Protein AF-A0A851Y3G6-F1 (afdb_monomer_lite)

Secondary structure (DSSP, 8-state):
--SHHHHHHHHHHHTTTPBPPP----HHHHHHHTTT-HHHHHHHHHHHTT---------BGGGEEEEEEEEEEEEP-SSS--EEEEEEEEEES--

Organism: Eolophus roseicapilla (NCBI:txid176039)

Radius of gyration: 16.96 Å; chains: 1; bounding box: 43×29×41 Å

pLDDT: mean 84.09, std 13.36, range [37.94, 96.25]

InterPro domains:
  IPR018163 Threonyl/alanyl tRNA synthetase, class II-like, putative editing domain superfamily [SSF55186] (3-92)

Foldseek 3Di:
DPFVVVQVVLVVQLVVFAKDDDDDDDLVVQCVVCVPPPVSNVVSVVVNVPDDDDDDDMDISPQWDHKGFDDKDFDDDPDPDTDIDIDMDTDGPPD

Structure (mmCIF, N/CA/C/O backbone):
data_AF-A0A851Y3G6-F1
#
_entry.id   AF-A0A851Y3G6-F1
#
loop_
_atom_site.group_PDB
_atom_site.id
_atom_site.type_symbol
_atom_site.label_atom_id
_atom_site.label_alt_id
_atom_site.label_comp_id
_atom_site.label_asym_id
_atom_site.label_entity_id
_atom_site.label_seq_id
_atom_site.pdbx_PDB_ins_code
_atom_site.Cartn_x
_atom_site.Cartn_y
_atom_site.Cartn_z
_atom_site.occupancy
_atom_site.B_iso_or_equiv
_atom_site.auth_seq_id
_atom_site.auth_comp_id
_atom_site.auth_asym_id
_atom_site.auth_atom_id
_atom_site.pdbx_PDB_model_num
ATOM 1 N N . ASP A 1 1 ? 16.027 5.510 5.984 1.00 54.25 1 ASP A N 1
ATOM 2 C CA . ASP A 1 1 ? 15.903 4.506 4.902 1.00 54.25 1 ASP A CA 1
ATOM 3 C C . ASP A 1 1 ? 14.668 3.603 5.004 1.00 54.25 1 ASP A C 1
ATOM 5 O O . ASP A 1 1 ? 14.827 2.426 5.290 1.00 54.25 1 ASP A O 1
ATOM 9 N N . ASN A 1 2 ? 13.433 4.083 4.767 1.00 74.12 2 ASN A N 1
ATOM 10 C CA . ASN A 1 2 ? 12.253 3.206 4.967 1.00 74.12 2 ASN A CA 1
ATOM 11 C C . ASN A 1 2 ? 11.153 3.223 3.884 1.00 74.12 2 ASN A C 1
ATOM 13 O O . ASN A 1 2 ? 10.174 2.499 4.013 1.00 74.12 2 ASN A O 1
ATOM 17 N N . PHE A 1 3 ? 11.306 3.992 2.796 1.00 89.94 3 PHE A N 1
ATOM 18 C CA . PHE A 1 3 ? 10.411 3.891 1.623 1.00 89.94 3 PHE A CA 1
ATOM 19 C C . PHE A 1 3 ? 11.055 3.148 0.453 1.00 89.94 3 PHE A C 1
ATOM 21 O O . PHE A 1 3 ? 10.362 2.467 -0.292 1.00 89.94 3 PHE A O 1
ATOM 28 N N . ARG A 1 4 ? 12.392 3.172 0.343 1.00 91.75 4 ARG A N 1
ATOM 29 C CA . ARG A 1 4 ? 13.137 2.429 -0.689 1.00 91.75 4 ARG A CA 1
ATOM 30 C C . ARG A 1 4 ? 12.879 0.922 -0.640 1.00 91.75 4 ARG A C 1
ATOM 32 O O . ARG A 1 4 ? 12.808 0.289 -1.685 1.00 91.75 4 ARG A O 1
ATOM 39 N N . SER A 1 5 ? 12.738 0.351 0.557 1.00 94.00 5 SER A N 1
ATOM 40 C CA . SER A 1 5 ? 12.376 -1.059 0.747 1.00 94.00 5 SER A CA 1
ATOM 41 C C . SER A 1 5 ? 10.997 -1.361 0.163 1.00 94.00 5 SER A C 1
ATOM 43 O O . SER A 1 5 ? 10.875 -2.285 -0.633 1.00 94.00 5 SER A O 1
ATOM 45 N N . LEU A 1 6 ? 9.999 -0.532 0.481 1.00 93.94 6 LEU A N 1
ATOM 46 C CA . LEU A 1 6 ? 8.638 -0.658 -0.038 1.00 93.94 6 LEU A CA 1
ATOM 47 C C . LEU A 1 6 ? 8.585 -0.464 -1.561 1.00 93.94 6 LEU A C 1
ATOM 49 O O . LEU A 1 6 ? 7.975 -1.271 -2.254 1.00 93.94 6 LEU A O 1
ATOM 53 N N . THR A 1 7 ? 9.279 0.547 -2.093 1.00 94.75 7 THR A N 1
ATOM 54 C CA . THR A 1 7 ? 9.420 0.768 -3.540 1.00 94.75 7 THR A CA 1
ATOM 55 C C . THR A 1 7 ? 10.060 -0.441 -4.228 1.00 94.75 7 THR A C 1
ATOM 57 O O . THR A 1 7 ? 9.565 -0.915 -5.247 1.00 94.75 7 THR A O 1
ATOM 60 N N . ARG A 1 8 ? 11.127 -1.006 -3.648 1.00 94.88 8 ARG A N 1
ATOM 61 C CA . ARG A 1 8 ? 11.789 -2.206 -4.179 1.00 94.88 8 ARG A CA 1
ATOM 62 C C . ARG A 1 8 ? 10.864 -3.419 -4.169 1.00 94.88 8 ARG A C 1
ATOM 64 O O . ARG A 1 8 ? 10.852 -4.181 -5.131 1.00 94.88 8 ARG A O 1
ATOM 71 N N . ASP A 1 9 ? 10.120 -3.627 -3.090 1.00 94.62 9 ASP A N 1
ATOM 72 C CA . ASP A 1 9 ? 9.213 -4.768 -2.986 1.00 94.62 9 ASP A CA 1
ATOM 73 C C . ASP A 1 9 ? 8.007 -4.620 -3.928 1.00 94.62 9 ASP A C 1
ATOM 75 O O . ASP A 1 9 ? 7.589 -5.610 -4.530 1.00 94.62 9 ASP A O 1
ATOM 79 N N . ALA A 1 10 ? 7.534 -3.393 -4.171 1.00 93.38 10 ALA A N 1
ATOM 80 C CA . ALA A 1 10 ? 6.577 -3.104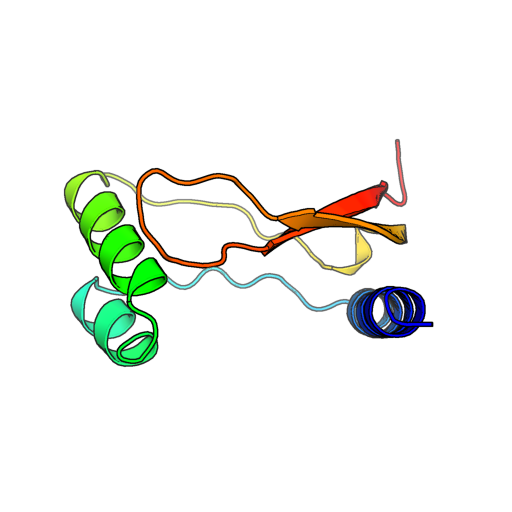 -5.238 1.00 93.38 10 ALA A CA 1
ATOM 81 C C . ALA A 1 10 ? 7.157 -3.430 -6.626 1.00 93.38 10 ALA A C 1
ATOM 83 O O . ALA A 1 10 ? 6.500 -4.107 -7.413 1.00 93.38 10 ALA A O 1
ATOM 84 N N . GLY A 1 11 ? 8.413 -3.057 -6.901 1.00 93.19 11 GLY A N 1
ATOM 85 C CA . GLY A 1 11 ? 9.109 -3.430 -8.140 1.00 93.19 11 GLY A CA 1
ATOM 86 C C . GLY A 1 11 ? 9.184 -4.947 -8.350 1.00 93.19 11 GLY A C 1
ATOM 87 O O . GLY A 1 11 ? 8.885 -5.445 -9.434 1.00 93.19 11 GLY A O 1
ATOM 88 N N . LYS A 1 12 ? 9.474 -5.715 -7.289 1.00 94.25 12 LYS A N 1
ATOM 89 C CA . LYS A 1 12 ? 9.425 -7.188 -7.343 1.00 94.25 12 LYS A CA 1
ATOM 90 C C . LYS A 1 12 ? 8.028 -7.710 -7.681 1.00 94.25 12 LYS A C 1
ATOM 92 O O . LYS A 1 12 ? 7.925 -8.717 -8.371 1.00 94.25 12 LYS A O 1
ATOM 97 N N . LEU A 1 13 ? 6.968 -7.079 -7.172 1.00 93.12 13 LEU A N 1
ATOM 98 C CA . LEU A 1 13 ? 5.589 -7.477 -7.464 1.00 93.12 13 LEU A CA 1
ATOM 99 C C . LEU A 1 13 ? 5.211 -7.171 -8.918 1.00 93.12 13 LEU A C 1
ATOM 101 O O . LEU A 1 13 ? 4.614 -8.014 -9.579 1.00 93.12 13 LEU A O 1
ATOM 105 N N . ILE A 1 14 ? 5.616 -6.008 -9.432 1.00 91.31 14 ILE A N 1
ATOM 106 C CA . ILE A 1 14 ? 5.413 -5.607 -10.829 1.00 91.31 14 ILE A CA 1
ATOM 107 C C . ILE A 1 14 ? 6.059 -6.620 -11.780 1.00 91.31 14 ILE A C 1
ATOM 109 O O . ILE A 1 14 ? 5.399 -7.104 -12.698 1.00 91.31 14 ILE A O 1
ATOM 113 N N . HIS A 1 15 ? 7.309 -7.012 -11.515 1.00 91.44 15 HIS A N 1
ATOM 114 C CA . HIS A 1 15 ? 8.041 -7.980 -12.340 1.00 91.44 15 HIS A CA 1
ATOM 115 C C . HIS A 1 15 ? 7.462 -9.400 -12.325 1.00 91.44 15 HIS A C 1
ATOM 117 O O . HIS A 1 15 ? 7.811 -10.195 -13.192 1.00 91.44 15 HIS A O 1
ATOM 123 N N . LYS A 1 16 ? 6.580 -9.735 -11.374 1.00 92.12 16 LYS A N 1
ATOM 124 C CA . LYS A 1 16 ? 5.888 -11.034 -11.354 1.00 92.12 16 LYS A CA 1
ATOM 125 C C . LYS A 1 16 ? 4.726 -11.130 -12.348 1.00 92.12 16 LYS A C 1
ATOM 127 O O . LYS A 1 16 ? 4.210 -12.227 -12.507 1.00 92.12 16 LYS A O 1
ATOM 132 N N . ASP A 1 17 ? 4.313 -10.021 -12.971 1.00 89.00 17 ASP A N 1
ATOM 133 C CA . ASP A 1 17 ? 3.185 -9.954 -13.918 1.00 89.00 17 ASP A CA 1
ATOM 134 C C . ASP A 1 17 ? 1.926 -10.700 -13.432 1.00 89.00 17 ASP A C 1
ATOM 136 O O . ASP A 1 17 ? 1.371 -11.567 -14.108 1.00 89.00 17 ASP A O 1
ATOM 140 N N . LEU A 1 18 ? 1.486 -10.390 -12.213 1.00 89.00 18 LEU A N 1
ATOM 141 C CA . LEU A 1 18 ? 0.316 -11.042 -11.641 1.00 89.00 18 LEU A CA 1
ATOM 142 C C . LEU A 1 18 ? -0.969 -10.464 -12.262 1.00 89.00 18 LEU A C 1
ATOM 144 O O . LEU A 1 18 ? -1.097 -9.237 -12.388 1.00 89.00 18 LEU A O 1
ATOM 148 N N . PRO A 1 19 ? -1.943 -11.313 -12.633 1.00 87.06 19 PRO A N 1
ATOM 149 C CA . PRO A 1 19 ? -3.261 -10.844 -13.030 1.00 87.06 19 PRO A CA 1
ATOM 150 C C . PRO A 1 19 ? -4.024 -10.311 -11.811 1.00 87.06 19 PRO A C 1
ATOM 152 O O . PRO A 1 19 ? -3.911 -10.843 -10.707 1.00 87.06 19 PRO A O 1
ATOM 155 N N . PHE A 1 20 ? -4.822 -9.263 -12.005 1.00 84.75 20 PHE A N 1
ATOM 156 C CA . PHE A 1 20 ? -5.827 -8.868 -11.022 1.00 84.75 20 PHE A CA 1
ATOM 157 C C . PHE A 1 20 ? -7.075 -9.717 -11.234 1.00 84.75 20 PHE A C 1
ATOM 159 O O . PHE A 1 20 ? -7.677 -9.644 -12.299 1.00 84.75 20 PHE A O 1
ATOM 166 N N . GLU A 1 21 ? -7.474 -10.495 -10.231 1.00 82.12 21 GLU A N 1
ATOM 167 C CA . GLU A 1 21 ? -8.679 -11.325 -10.279 1.00 82.12 21 GLU A CA 1
ATOM 168 C C . GLU A 1 21 ? -9.836 -10.647 -9.542 1.00 82.12 21 GLU A C 1
ATOM 170 O O . GLU A 1 21 ? -9.696 -10.207 -8.397 1.00 82.12 21 GLU A O 1
ATOM 175 N N . THR A 1 22 ? -10.997 -10.578 -10.195 1.00 80.31 22 THR A N 1
ATOM 176 C CA . THR A 1 22 ? -12.225 -10.082 -9.568 1.00 80.31 22 THR A CA 1
ATOM 177 C C . THR A 1 22 ? -12.999 -11.255 -8.995 1.00 80.31 22 THR A C 1
ATOM 179 O O . THR A 1 22 ? -13.386 -12.165 -9.725 1.00 80.31 22 THR A O 1
ATOM 182 N N . LEU A 1 23 ? -13.252 -11.217 -7.688 1.00 79.19 23 LEU A N 1
ATOM 183 C CA . LEU A 1 23 ? -14.046 -12.225 -7.002 1.00 79.19 23 LEU A CA 1
ATOM 184 C C . LEU A 1 23 ? -15.369 -11.620 -6.538 1.00 79.19 23 LEU A C 1
ATOM 186 O O . LEU A 1 23 ? -15.396 -10.691 -5.727 1.00 79.19 23 LEU A O 1
ATOM 190 N N . HIS A 1 24 ? -16.469 -12.179 -7.033 1.00 78.75 24 HIS A N 1
ATOM 191 C CA . HIS A 1 24 ? -17.803 -11.865 -6.541 1.00 78.75 24 HIS A CA 1
ATOM 192 C C . HIS A 1 24 ? -18.079 -12.716 -5.305 1.00 78.75 24 HIS A C 1
ATOM 194 O O . HIS A 1 24 ? -18.130 -13.941 -5.382 1.00 78.75 24 HIS A O 1
ATOM 200 N N . VAL A 1 25 ? -18.241 -12.060 -4.160 1.00 81.19 25 VAL A N 1
ATOM 201 C CA . VAL A 1 25 ? -18.553 -12.719 -2.891 1.00 81.19 25 VAL A CA 1
ATOM 202 C C . VAL A 1 25 ? -19.744 -12.056 -2.228 1.00 81.19 25 VAL A C 1
ATOM 204 O O . VAL A 1 25 ? -19.948 -10.846 -2.341 1.00 81.19 25 VAL A O 1
ATOM 207 N N . GLU A 1 26 ? -20.507 -12.846 -1.480 1.00 83.62 26 GLU A N 1
ATOM 208 C CA . GLU A 1 26 ? -21.515 -12.312 -0.576 1.00 83.62 26 GLU A CA 1
ATOM 209 C C . GLU A 1 26 ? -20.866 -11.466 0.525 1.00 83.62 26 GLU A C 1
ATOM 211 O O . GLU A 1 26 ? -19.767 -11.759 1.012 1.00 83.62 26 GLU A O 1
ATOM 216 N N . ALA A 1 27 ? -21.590 -10.449 1.000 1.00 85.19 27 ALA A N 1
ATOM 217 C CA . ALA A 1 27 ? -21.120 -9.586 2.081 1.00 85.19 27 ALA A CA 1
ATOM 218 C C . ALA A 1 27 ? -20.768 -10.373 3.357 1.00 85.19 27 ALA A C 1
ATOM 220 O O 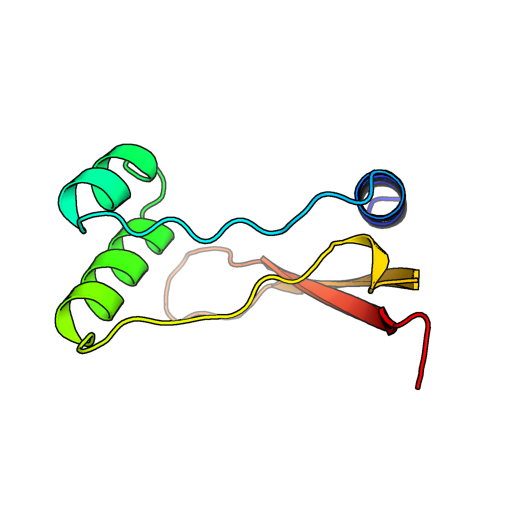. ALA A 1 27 ? -19.849 -9.996 4.081 1.00 85.19 27 ALA A O 1
ATOM 221 N N . LYS A 1 28 ? -21.462 -11.488 3.637 1.00 88.75 28 LYS A N 1
ATOM 222 C CA . LYS A 1 28 ? -21.146 -12.360 4.777 1.00 88.75 28 LYS A CA 1
ATOM 223 C C . LYS A 1 28 ? -19.736 -12.955 4.661 1.00 88.75 28 LYS A C 1
ATOM 225 O O . LYS A 1 28 ? -18.952 -12.795 5.590 1.00 88.75 28 LYS A O 1
ATOM 230 N N . VAL A 1 29 ? -19.399 -13.538 3.510 1.00 87.56 29 VAL A N 1
ATOM 231 C CA . VAL A 1 29 ? -18.079 -14.140 3.246 1.00 87.56 29 VAL A CA 1
ATOM 232 C C . VAL A 1 29 ? -16.972 -13.083 3.307 1.00 87.56 29 VAL A C 1
ATOM 234 O O . VAL A 1 29 ? -15.929 -13.301 3.922 1.00 87.56 29 VAL A O 1
ATOM 237 N N . ALA A 1 30 ? -17.209 -11.895 2.737 1.00 87.00 30 ALA A N 1
ATOM 238 C CA . ALA A 1 30 ? -16.254 -10.789 2.821 1.00 87.00 30 ALA A CA 1
ATOM 239 C C . ALA A 1 30 ? -16.005 -10.338 4.273 1.00 87.00 30 ALA A C 1
ATOM 241 O O . ALA A 1 30 ? -14.863 -10.067 4.647 1.00 87.00 30 ALA A O 1
ATOM 242 N N . ARG A 1 31 ? -17.051 -10.274 5.111 1.00 88.12 31 ARG A N 1
ATOM 243 C CA . ARG A 1 31 ? -16.909 -9.923 6.534 1.00 88.12 31 ARG A CA 1
ATOM 244 C C . ARG A 1 31 ? -16.102 -10.961 7.304 1.00 88.12 31 ARG A C 1
ATOM 246 O O . ARG A 1 31 ? -15.252 -10.571 8.095 1.00 88.12 31 ARG A O 1
ATOM 253 N N . GLU A 1 32 ? -16.316 -12.247 7.045 1.00 91.31 32 GLU A N 1
ATOM 254 C CA . GLU A 1 32 ? -15.525 -13.324 7.653 1.00 91.31 32 GLU A CA 1
ATOM 255 C C . GLU A 1 32 ? -14.041 -13.211 7.262 1.00 91.31 32 GLU A C 1
ATOM 257 O O . GLU A 1 32 ? -13.168 -13.231 8.129 1.00 91.31 32 GLU A O 1
ATOM 262 N N . MET A 1 33 ? -13.742 -12.969 5.980 1.00 91.00 33 MET A N 1
ATOM 263 C CA . MET A 1 33 ? -12.367 -12.791 5.492 1.00 91.00 33 MET A CA 1
ATOM 264 C C . MET A 1 33 ? -11.649 -11.590 6.135 1.00 91.00 33 MET A C 1
ATOM 266 O O . MET A 1 33 ? -10.446 -11.646 6.395 1.00 91.00 33 MET A O 1
ATOM 270 N N . PHE A 1 34 ? -12.370 -10.497 6.404 1.00 93.25 34 PHE A N 1
ATOM 271 C CA . PHE A 1 34 ? -11.812 -9.261 6.963 1.00 93.25 34 PHE A CA 1
ATOM 272 C C . PHE A 1 34 ? -12.193 -9.010 8.428 1.00 93.25 34 PHE A C 1
ATOM 274 O O . PHE A 1 34 ? -12.073 -7.879 8.899 1.00 93.25 34 PHE A O 1
ATOM 281 N N . GLN A 1 35 ? -12.579 -10.050 9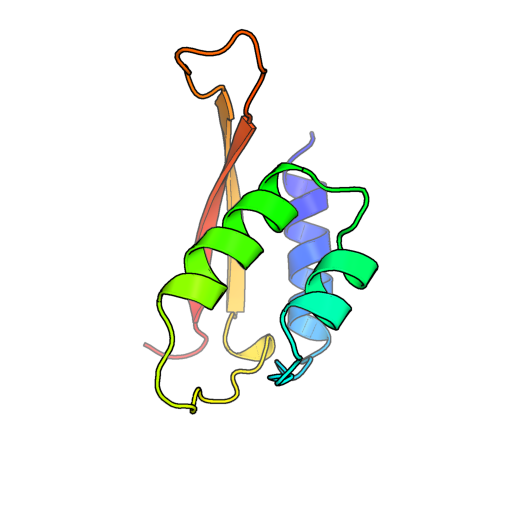.174 1.00 93.81 35 GLN A N 1
ATOM 282 C CA . GLN A 1 35 ? -13.112 -9.942 10.541 1.00 93.81 35 GLN A CA 1
ATOM 283 C C . GLN A 1 35 ? -12.200 -9.197 11.534 1.00 93.81 35 GLN A C 1
ATOM 285 O O . GLN A 1 35 ? -12.675 -8.608 12.500 1.00 93.81 35 GLN A O 1
ATOM 290 N N . HIS A 1 36 ? -10.887 -9.174 11.288 1.00 96.00 36 HIS A N 1
ATOM 291 C CA . HIS A 1 36 ? -9.908 -8.499 12.147 1.00 96.00 36 HIS A CA 1
ATOM 292 C C . HIS A 1 36 ? -9.574 -7.062 11.711 1.00 96.00 36 HIS A C 1
ATOM 294 O O . HIS A 1 36 ? -8.727 -6.415 12.322 1.00 96.00 36 HIS A O 1
ATOM 300 N N . ASN A 1 37 ? -10.202 -6.541 10.652 1.00 93.12 37 ASN A N 1
ATOM 301 C CA . ASN A 1 37 ? -9.956 -5.192 10.147 1.00 93.12 37 ASN A CA 1
ATOM 302 C C . ASN A 1 37 ? -11.238 -4.354 10.189 1.00 93.12 37 ASN A C 1
ATOM 304 O O . ASN A 1 37 ? -12.023 -4.343 9.241 1.00 93.12 37 ASN A O 1
ATOM 308 N N . ARG A 1 38 ? -11.407 -3.596 11.279 1.00 93.44 38 ARG A N 1
ATOM 309 C CA . ARG A 1 38 ? -12.587 -2.751 11.523 1.00 93.44 38 ARG A CA 1
ATOM 310 C C . ARG A 1 38 ? -12.903 -1.800 10.360 1.00 93.44 38 ARG A C 1
ATOM 312 O O . ARG A 1 38 ? -14.058 -1.689 9.971 1.00 93.44 38 ARG A O 1
ATOM 319 N N . TYR A 1 39 ? -11.891 -1.163 9.764 1.00 90.56 39 TYR A N 1
ATOM 320 C CA . TYR A 1 39 ? -12.088 -0.226 8.647 1.00 90.56 39 TYR A CA 1
ATOM 321 C C . TYR A 1 39 ? -12.602 -0.920 7.381 1.00 90.56 39 TYR A C 1
ATOM 323 O O . TYR A 1 39 ? -13.453 -0.385 6.673 1.00 90.56 39 TYR A O 1
ATOM 331 N N . LYS A 1 40 ? -12.100 -2.127 7.090 1.00 88.25 40 LYS A N 1
ATOM 332 C CA . LYS A 1 40 ? -12.591 -2.921 5.959 1.00 88.25 40 LYS A CA 1
ATOM 333 C C . LYS A 1 40 ? -14.010 -3.428 6.201 1.00 88.25 40 LYS A C 1
ATOM 335 O O . LYS A 1 40 ? -14.784 -3.437 5.251 1.00 88.25 40 LYS A O 1
ATOM 340 N N . LEU A 1 41 ? -14.366 -3.789 7.435 1.00 91.25 41 LEU A N 1
ATOM 341 C CA . LEU A 1 41 ? -15.735 -4.182 7.784 1.00 91.25 41 LEU A CA 1
ATOM 342 C C . LEU A 1 41 ? -16.736 -3.046 7.532 1.00 91.25 41 LEU A C 1
ATOM 344 O O . LEU A 1 41 ? -17.705 -3.258 6.807 1.00 91.25 41 LEU A O 1
ATOM 348 N N . GLU A 1 42 ? -16.454 -1.832 8.019 1.00 90.12 42 GLU A N 1
ATOM 349 C CA . GLU A 1 42 ? -17.310 -0.659 7.767 1.00 90.12 42 GLU A CA 1
ATOM 350 C C . GLU A 1 42 ? -17.452 -0.377 6.258 1.00 90.12 42 GLU A C 1
ATOM 352 O O . GLU A 1 42 ? -18.540 -0.096 5.751 1.00 90.12 42 GLU A O 1
ATOM 357 N N . MET A 1 43 ? -16.354 -0.502 5.503 1.00 87.56 43 MET A N 1
ATOM 358 C CA . MET A 1 43 ? -16.367 -0.308 4.052 1.00 87.56 43 MET A CA 1
ATOM 359 C C . MET A 1 43 ? -17.193 -1.373 3.315 1.00 87.56 43 MET A C 1
ATOM 361 O O . MET A 1 43 ? -17.857 -1.043 2.331 1.00 87.56 43 MET A O 1
ATOM 365 N N . ILE A 1 44 ? -17.168 -2.630 3.770 1.00 87.50 44 ILE A N 1
ATOM 366 C CA . ILE A 1 44 ? -17.986 -3.718 3.214 1.00 87.50 44 ILE A CA 1
ATOM 367 C C . ILE A 1 44 ? -19.469 -3.441 3.460 1.00 87.50 44 ILE A C 1
ATOM 369 O O . ILE A 1 44 ? -20.254 -3.537 2.521 1.00 87.50 44 ILE A O 1
ATOM 373 N N . GLU A 1 45 ? -19.852 -3.049 4.676 1.00 87.00 45 GLU A N 1
ATOM 374 C CA . GLU A 1 45 ? -21.245 -2.728 5.015 1.00 87.00 45 GLU A CA 1
ATOM 375 C C . GLU A 1 45 ? -21.780 -1.560 4.180 1.00 87.00 45 GLU A C 1
ATOM 377 O O . GLU A 1 45 ? -22.857 -1.665 3.591 1.00 87.00 45 GLU A O 1
ATOM 382 N N . ARG A 1 46 ? -20.990 -0.484 4.041 1.00 86.19 46 ARG A N 1
ATOM 383 C CA . ARG A 1 46 ? -21.354 0.671 3.207 1.00 86.19 46 ARG A CA 1
ATOM 384 C C . ARG A 1 46 ? -21.505 0.302 1.730 1.00 86.19 46 ARG A C 1
ATOM 386 O O . ARG A 1 46 ? -22.409 0.803 1.077 1.00 86.19 46 ARG A O 1
ATOM 393 N N . LYS A 1 47 ? -20.633 -0.550 1.182 1.00 84.44 47 LYS A N 1
ATOM 394 C CA . LYS A 1 47 ? -20.729 -0.973 -0.227 1.00 84.44 47 LYS A CA 1
ATOM 395 C C . LYS A 1 47 ? -21.871 -1.959 -0.470 1.00 84.44 47 LYS A C 1
ATOM 397 O O . LYS A 1 47 ? -22.504 -1.901 -1.519 1.00 84.44 47 LYS A O 1
ATOM 402 N N . ALA A 1 48 ? -22.138 -2.857 0.477 1.00 83.44 48 ALA A N 1
ATOM 403 C CA . ALA A 1 48 ? -23.209 -3.843 0.363 1.00 83.44 48 ALA A CA 1
ATOM 404 C C . ALA A 1 48 ? -24.600 -3.192 0.340 1.00 83.44 48 ALA A C 1
ATOM 406 O O . ALA A 1 48 ? -25.488 -3.695 -0.339 1.00 83.44 48 ALA A O 1
ATOM 407 N N . SER A 1 49 ? -24.782 -2.054 1.017 1.00 83.81 49 SER A N 1
ATOM 408 C CA . SER A 1 49 ? -26.038 -1.296 0.971 1.00 83.81 49 SER A CA 1
ATOM 409 C C . SER A 1 49 ? -26.243 -0.492 -0.321 1.00 83.81 49 SER A C 1
ATOM 411 O O . SER A 1 49 ? -27.335 0.027 -0.534 1.00 83.81 49 SER A O 1
ATOM 413 N N . GLN A 1 50 ? -25.219 -0.381 -1.179 1.00 78.06 50 GLN A N 1
ATOM 414 C CA . GLN A 1 50 ? -25.200 0.515 -2.343 1.00 78.06 50 GLN A CA 1
ATOM 415 C C . GLN A 1 50 ? -25.225 -0.188 -3.714 1.00 78.06 50 GLN A C 1
ATOM 417 O O . GLN A 1 50 ? -25.375 0.503 -4.717 1.00 78.06 50 GLN A O 1
ATOM 422 N N . ASN A 1 51 ? -25.060 -1.514 -3.806 1.00 67.56 51 ASN A N 1
ATOM 423 C CA . ASN A 1 51 ? -24.749 -2.167 -5.089 1.00 67.56 51 ASN A CA 1
ATOM 424 C C . ASN A 1 51 ? -25.931 -2.879 -5.782 1.00 67.56 51 ASN A C 1
ATOM 426 O O . ASN A 1 51 ? -26.543 -3.783 -5.218 1.00 67.56 51 ASN A O 1
ATOM 430 N N . MET A 1 52 ? -26.134 -2.529 -7.060 1.00 58.34 52 MET A N 1
ATOM 431 C CA . MET A 1 52 ? -26.908 -3.212 -8.110 1.00 58.34 52 MET A CA 1
ATOM 432 C C . MET A 1 52 ? -25.942 -3.355 -9.310 1.00 58.34 52 MET A C 1
ATOM 434 O O . MET A 1 52 ? -25.449 -2.333 -9.765 1.00 58.34 52 MET A O 1
ATOM 438 N N . GLU A 1 53 ? -25.638 -4.577 -9.774 1.00 57.91 53 GLU A N 1
ATOM 439 C CA . GLU A 1 53 ? -24.890 -4.905 -11.022 1.00 57.91 53 GLU A CA 1
ATOM 440 C C . GLU A 1 53 ? -23.439 -4.352 -11.159 1.00 57.91 53 GLU A C 1
ATOM 442 O O . GLU A 1 53 ? -23.191 -3.162 -11.249 1.00 57.91 53 GLU A O 1
ATOM 447 N N . GLY A 1 54 ? -22.351 -5.120 -11.250 1.00 48.84 54 GLY A N 1
ATOM 448 C CA . GLY A 1 54 ? -22.183 -6.528 -11.591 1.00 48.84 54 GLY A CA 1
ATOM 449 C C . GLY A 1 54 ? -20.998 -6.808 -12.539 1.00 48.84 54 GLY A C 1
ATOM 450 O O . GLY A 1 54 ? -20.856 -7.960 -12.923 1.00 48.84 54 GLY A O 1
ATOM 451 N N . ILE A 1 55 ? -20.158 -5.831 -12.943 1.00 45.12 55 ILE A N 1
ATOM 452 C CA . ILE A 1 55 ? -19.011 -6.054 -13.864 1.00 45.12 55 ILE A CA 1
ATOM 453 C C . ILE A 1 55 ? -17.833 -5.098 -13.576 1.00 45.12 55 ILE A C 1
ATOM 455 O O . ILE A 1 55 ? -18.061 -3.893 -13.506 1.00 45.12 55 ILE A O 1
ATOM 459 N N . VAL A 1 56 ? -16.579 -5.599 -13.517 1.00 37.94 56 VAL A N 1
ATOM 460 C CA . VAL A 1 56 ? -15.331 -4.808 -13.715 1.00 37.94 56 VAL A CA 1
ATOM 461 C C . VAL A 1 56 ? -14.206 -5.643 -14.372 1.00 37.94 56 VAL A C 1
ATOM 463 O O . VAL A 1 56 ? -14.050 -6.830 -14.093 1.00 37.94 56 VAL A O 1
ATOM 466 N N . MET A 1 57 ? -13.432 -4.974 -15.243 1.00 44.84 57 MET A N 1
ATOM 467 C CA . MET A 1 57 ? -12.309 -5.448 -16.073 1.00 44.84 57 MET A CA 1
ATOM 468 C C . MET A 1 57 ? -11.083 -5.979 -15.311 1.00 44.84 57 MET A C 1
ATOM 470 O O . MET A 1 57 ? -10.720 -5.487 -14.243 1.00 44.84 57 MET A O 1
ATOM 474 N N . LEU A 1 58 ? -10.386 -6.926 -15.951 1.00 44.12 58 LEU A N 1
ATOM 475 C CA . LEU A 1 58 ? -9.088 -7.457 -15.530 1.00 44.12 58 LEU A CA 1
ATOM 476 C C . LEU A 1 58 ? -7.956 -6.507 -15.952 1.00 44.12 58 LEU A C 1
ATOM 478 O O . LEU A 1 58 ? -7.811 -6.182 -17.130 1.00 44.12 58 LEU A O 1
ATOM 482 N N . HIS A 1 59 ? -7.108 -6.128 -15.000 1.00 59.50 59 HIS A N 1
ATOM 483 C CA . HIS A 1 59 ? -5.823 -5.472 -15.257 1.00 59.50 59 HIS A CA 1
ATOM 484 C C . HIS A 1 59 ? -4.678 -6.437 -14.891 1.00 59.50 59 HIS A C 1
ATOM 486 O O . HIS A 1 59 ? -4.912 -7.471 -14.265 1.00 59.50 59 HIS A O 1
ATOM 492 N N . ARG A 1 60 ? -3.430 -6.135 -15.267 1.00 72.44 60 ARG A N 1
ATOM 493 C CA . ARG A 1 60 ? -2.223 -6.875 -14.835 1.00 72.44 60 ARG A CA 1
ATOM 494 C C . ARG A 1 60 ? -1.247 -5.939 -14.136 1.00 72.44 60 ARG A C 1
ATOM 496 O O . ARG A 1 60 ? -1.213 -4.750 -14.454 1.00 72.44 60 ARG A O 1
ATOM 503 N N . THR A 1 61 ? -0.426 -6.455 -13.220 1.00 80.69 61 THR A N 1
ATOM 504 C CA . THR A 1 61 ? 0.573 -5.626 -12.517 1.00 80.69 61 THR A CA 1
ATOM 505 C C . THR A 1 61 ? 1.669 -5.090 -13.440 1.00 80.69 61 THR A C 1
ATOM 507 O O . THR A 1 61 ? 2.227 -4.037 -13.144 1.00 80.69 61 THR A O 1
ATOM 510 N N . SER A 1 62 ? 1.954 -5.760 -14.562 1.00 74.38 62 SER A N 1
ATOM 511 C CA . SER A 1 62 ? 2.971 -5.340 -15.542 1.00 74.38 62 SER A CA 1
ATOM 512 C C . SER A 1 62 ? 2.624 -4.077 -16.328 1.00 74.38 62 SER A C 1
ATOM 514 O O . SER A 1 62 ? 3.502 -3.506 -16.970 1.00 74.38 62 SER A O 1
ATOM 516 N N . PHE A 1 63 ? 1.373 -3.601 -16.275 1.00 78.56 63 PHE A N 1
ATOM 517 C CA . PHE A 1 63 ? 1.017 -2.325 -16.899 1.00 78.56 63 PHE A CA 1
ATOM 518 C C . PHE A 1 63 ? 1.763 -1.153 -16.245 1.00 78.56 63 PHE A C 1
ATOM 520 O O . PHE A 1 63 ? 2.066 -0.166 -16.910 1.00 78.56 63 PHE A O 1
ATOM 527 N N . CYS A 1 64 ? 2.090 -1.278 -14.956 1.00 83.44 64 CYS A N 1
ATOM 528 C CA . CYS A 1 64 ? 2.919 -0.336 -14.219 1.00 83.44 64 CYS A CA 1
ATOM 529 C C . CYS A 1 64 ? 4.402 -0.601 -14.515 1.00 83.44 64 CYS A C 1
ATOM 531 O O . CYS A 1 64 ? 4.885 -1.697 -14.256 1.00 83.44 64 CYS A O 1
ATOM 533 N N . PHE A 1 65 ? 5.139 0.397 -15.007 1.00 83.44 65 PHE A N 1
ATOM 534 C CA . PHE A 1 65 ? 6.575 0.279 -15.287 1.00 83.44 65 PHE A CA 1
ATOM 535 C C . PHE A 1 65 ? 7.429 0.909 -14.189 1.00 83.44 65 PHE A C 1
ATOM 537 O O . PHE A 1 65 ? 8.305 0.261 -13.618 1.00 83.44 65 PHE A O 1
ATOM 544 N N . GLN A 1 66 ? 7.148 2.171 -13.864 1.00 88.81 66 GLN A N 1
ATOM 545 C CA . GLN A 1 66 ? 7.799 2.876 -12.763 1.00 88.81 66 GLN A CA 1
ATOM 546 C C . GLN A 1 66 ? 6.824 2.986 -11.601 1.00 88.81 66 GLN A C 1
ATOM 548 O O . GLN A 1 66 ? 5.641 3.233 -11.815 1.00 88.81 66 GLN A O 1
ATOM 553 N N . TYR A 1 67 ? 7.320 2.811 -10.381 1.00 94.31 67 TYR A N 1
ATOM 554 C CA . TYR A 1 67 ? 6.541 2.945 -9.156 1.00 94.31 67 TYR A CA 1
ATOM 555 C C . TYR A 1 67 ? 7.446 3.475 -8.052 1.00 94.31 67 TYR A C 1
ATOM 557 O O . TYR A 1 67 ? 8.523 2.924 -7.833 1.00 94.31 67 TYR A O 1
ATOM 565 N N . GLU A 1 68 ? 7.013 4.505 -7.334 1.00 96.06 68 GLU A N 1
ATOM 566 C CA . GLU A 1 68 ? 7.764 5.067 -6.217 1.00 96.06 68 GLU A CA 1
ATOM 567 C C . GLU A 1 68 ? 6.836 5.561 -5.109 1.00 96.06 68 GLU A C 1
ATOM 569 O O . GLU A 1 68 ? 5.876 6.282 -5.365 1.00 96.06 68 GLU A O 1
ATOM 574 N N . ILE A 1 69 ? 7.144 5.206 -3.859 1.00 95.94 69 ILE A N 1
ATOM 575 C CA . ILE A 1 69 ? 6.525 5.810 -2.673 1.00 95.94 69 ILE A CA 1
ATOM 576 C C . ILE A 1 69 ? 7.357 7.024 -2.271 1.00 95.94 69 ILE A C 1
ATOM 578 O O . ILE A 1 69 ? 8.522 6.885 -1.897 1.00 95.94 69 ILE A O 1
ATOM 582 N N . THR A 1 70 ? 6.747 8.203 -2.326 1.00 94.56 70 THR A N 1
ATOM 583 C CA . THR A 1 70 ? 7.434 9.493 -2.197 1.00 94.56 70 THR A CA 1
ATOM 584 C C . THR A 1 70 ? 7.292 10.103 -0.807 1.00 94.56 70 THR A C 1
ATOM 586 O O . THR A 1 70 ? 8.204 10.782 -0.339 1.00 94.56 70 THR A O 1
ATOM 589 N N . ALA A 1 71 ? 6.175 9.859 -0.116 1.00 94.62 71 ALA A N 1
ATOM 590 C CA . ALA A 1 71 ? 5.910 10.475 1.181 1.00 94.62 71 ALA A CA 1
ATOM 591 C C . ALA A 1 71 ? 4.976 9.645 2.066 1.00 94.62 71 ALA A C 1
ATOM 593 O O . ALA A 1 71 ? 4.149 8.871 1.586 1.00 94.62 71 ALA A O 1
ATOM 594 N N . ALA A 1 72 ? 5.051 9.883 3.376 1.00 95.12 72 ALA A N 1
ATOM 595 C CA . ALA A 1 72 ? 4.035 9.461 4.332 1.00 95.12 72 ALA A CA 1
ATOM 596 C C . ALA A 1 72 ? 3.654 10.635 5.240 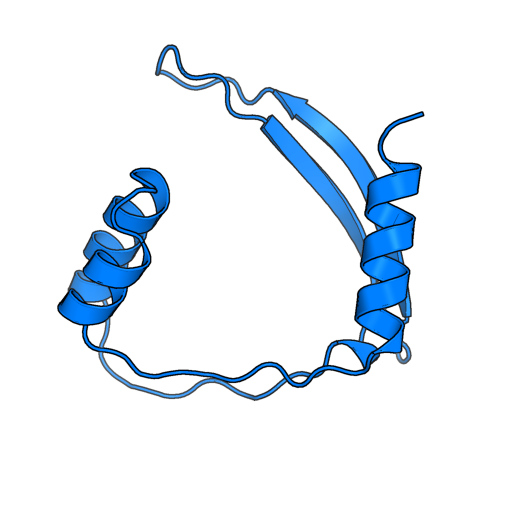1.00 95.12 72 ALA A C 1
ATOM 598 O O . ALA A 1 72 ? 4.523 11.375 5.696 1.00 95.12 72 ALA A O 1
ATOM 599 N N . HIS A 1 73 ? 2.364 10.804 5.501 1.00 94.44 73 HIS A N 1
ATOM 600 C CA . HIS A 1 73 ? 1.816 11.905 6.293 1.00 94.44 73 HIS A CA 1
ATOM 601 C C . HIS A 1 73 ? 0.779 11.364 7.265 1.00 94.44 73 HIS A C 1
ATOM 603 O O . HIS A 1 73 ? -0.011 10.475 6.940 1.00 94.44 73 HIS A O 1
ATOM 609 N N . ASN A 1 74 ? 0.780 11.920 8.471 1.00 94.06 74 ASN A N 1
ATOM 610 C CA . ASN A 1 74 ? -0.268 11.655 9.440 1.00 94.06 74 ASN A CA 1
ATOM 611 C C . ASN A 1 74 ? -1.484 12.497 9.058 1.00 94.06 74 ASN A C 1
ATOM 613 O O . ASN A 1 74 ? -1.362 13.705 8.855 1.00 94.06 74 ASN A O 1
ATOM 617 N N . LEU A 1 75 ? -2.645 11.864 8.944 1.00 92.25 75 LEU A N 1
ATOM 618 C CA . LEU A 1 75 ? -3.891 12.580 8.738 1.00 92.25 75 LEU A CA 1
ATOM 619 C C . LEU A 1 75 ? -4.418 13.049 10.085 1.00 92.25 75 LEU A C 1
ATOM 621 O O . LEU A 1 75 ? -4.489 12.276 11.039 1.00 92.25 75 LEU A O 1
ATOM 625 N N . GLN A 1 76 ? -4.806 14.317 10.139 1.00 87.12 76 GLN A N 1
ATOM 626 C CA . GLN A 1 76 ? -5.618 14.812 11.236 1.00 87.12 76 GLN A CA 1
ATOM 627 C C . GLN A 1 76 ? -7.024 14.253 11.062 1.00 87.12 76 GLN A C 1
ATOM 629 O O . GLN A 1 76 ? -7.632 14.390 9.998 1.00 87.12 76 GLN A O 1
ATOM 634 N N . THR A 1 77 ? -7.520 13.589 12.097 1.00 81.38 77 THR A N 1
ATOM 635 C CA . THR A 1 77 ? -8.888 13.082 12.131 1.00 81.38 77 THR A CA 1
ATOM 636 C C . THR A 1 77 ? -9.556 13.563 13.405 1.00 81.38 77 THR A C 1
ATOM 638 O O . THR A 1 77 ? -8.884 13.866 14.389 1.00 81.38 77 THR A O 1
ATOM 641 N N . ASN A 1 78 ? -10.886 13.624 13.392 1.00 77.12 78 ASN A N 1
ATOM 642 C CA . ASN A 1 78 ? -11.672 13.999 14.569 1.00 77.12 78 ASN A CA 1
ATOM 643 C C . ASN A 1 78 ? -11.643 12.917 15.667 1.00 77.12 78 ASN A C 1
ATOM 645 O O . ASN A 1 78 ? -12.219 13.105 16.733 1.00 77.12 78 ASN A O 1
ATOM 649 N N . GLN A 1 79 ? -11.013 11.772 15.395 1.00 71.56 79 GLN A N 1
ATOM 650 C CA . GLN A 1 79 ? -10.847 10.655 16.313 1.00 71.56 79 GLN A CA 1
ATOM 651 C C . GLN A 1 79 ? -9.387 10.603 16.782 1.00 71.56 79 GLN A C 1
ATOM 653 O O . GLN A 1 79 ? -8.473 10.968 16.046 1.00 71.56 79 GLN A O 1
ATOM 658 N N . SER A 1 80 ? -9.142 10.098 17.993 1.00 76.06 80 SER A N 1
ATOM 659 C CA . SER A 1 80 ? -7.790 9.960 18.571 1.00 76.06 80 SER A CA 1
ATOM 660 C 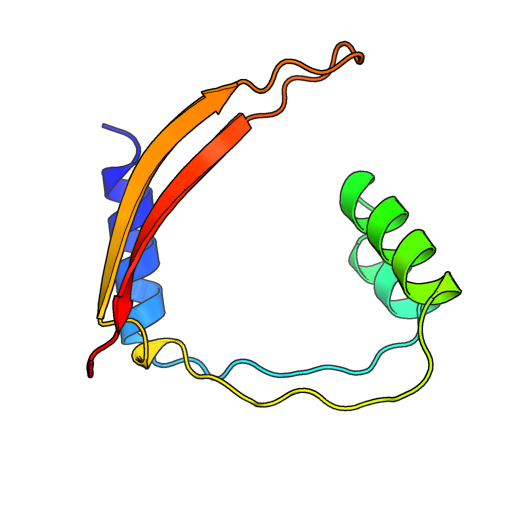C . SER A 1 80 ? -6.913 8.896 17.884 1.00 76.06 80 SER A C 1
ATOM 662 O O . SER A 1 80 ? -5.907 8.459 18.442 1.00 76.06 80 SER A O 1
ATOM 664 N N . GLU A 1 81 ? -7.292 8.433 16.694 1.00 87.44 81 GLU A N 1
ATOM 665 C CA . GLU A 1 81 ? -6.619 7.363 15.967 1.00 87.44 81 GLU A CA 1
ATOM 666 C C . GLU A 1 81 ? -5.541 7.926 15.033 1.00 87.44 81 GLU A C 1
ATOM 668 O O . GLU A 1 81 ? -5.757 8.877 14.279 1.00 87.44 81 GLU A O 1
ATOM 673 N N . LEU A 1 82 ? -4.354 7.312 15.062 1.00 90.69 82 LEU A N 1
ATOM 674 C CA . LEU A 1 82 ? -3.254 7.680 14.177 1.00 90.69 82 LEU A CA 1
ATOM 675 C C . LEU A 1 82 ? -3.461 7.053 12.795 1.00 90.69 82 LEU A C 1
ATOM 677 O O . LEU A 1 82 ? -3.158 5.876 12.589 1.00 90.69 82 LEU A O 1
ATOM 681 N N . ILE A 1 83 ? -3.894 7.856 11.825 1.00 92.62 83 ILE A N 1
ATOM 682 C CA . ILE A 1 83 ? -3.968 7.432 10.424 1.00 92.62 83 ILE A CA 1
ATOM 683 C C . ILE A 1 83 ? -2.734 7.926 9.672 1.00 92.62 83 ILE A C 1
ATOM 685 O O . ILE A 1 83 ? -2.489 9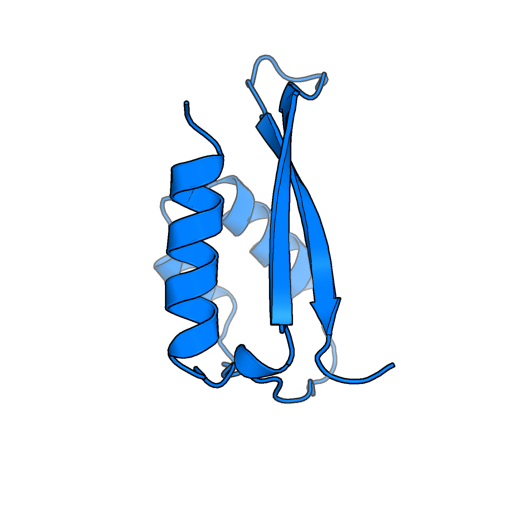.128 9.589 1.00 92.62 83 ILE A O 1
ATOM 689 N N . ARG A 1 84 ? -1.970 7.004 9.074 1.00 93.94 84 ARG A N 1
ATOM 690 C CA . ARG A 1 84 ? -0.869 7.338 8.156 1.00 93.94 84 ARG A CA 1
ATOM 691 C C . ARG A 1 84 ? -1.301 7.116 6.715 1.00 93.94 84 ARG A C 1
ATOM 693 O O . ARG A 1 84 ? -1.673 6.006 6.347 1.00 93.94 84 ARG A O 1
ATOM 700 N N . ARG A 1 85 ? -1.201 8.152 5.887 1.00 94.19 85 ARG A N 1
ATOM 701 C CA . ARG A 1 85 ? -1.361 8.058 4.435 1.00 94.19 85 ARG A CA 1
ATOM 702 C C . ARG A 1 85 ? 0.020 7.990 3.794 1.00 94.19 85 ARG A C 1
ATOM 704 O O . ARG A 1 85 ? 0.885 8.802 4.103 1.00 94.19 85 ARG A O 1
ATOM 711 N N . PHE A 1 86 ? 0.203 7.019 2.910 1.00 95.31 86 PHE A N 1
ATOM 712 C CA . PHE A 1 86 ? 1.381 6.896 2.060 1.00 95.31 86 PHE A CA 1
ATOM 713 C C . PHE A 1 86 ? 1.009 7.399 0.664 1.00 95.31 86 PHE A C 1
ATOM 715 O O . PHE A 1 86 ? -0.030 7.013 0.131 1.00 95.31 86 PHE A O 1
ATOM 722 N N . GLN A 1 87 ? 1.833 8.275 0.096 1.00 96.25 87 GLN A N 1
ATOM 723 C CA . GLN A 1 87 ? 1.704 8.763 -1.273 1.00 96.25 87 GLN A CA 1
ATOM 724 C C . GLN A 1 87 ? 2.831 8.205 -2.127 1.00 96.25 87 GLN A C 1
ATOM 726 O O . GLN A 1 87 ? 3.970 8.070 -1.677 1.00 96.25 87 GLN A O 1
ATOM 731 N N . GLY A 1 88 ? 2.489 7.905 -3.372 1.00 95.06 88 GLY A N 1
ATOM 732 C CA . GLY A 1 88 ? 3.417 7.455 -4.388 1.00 95.06 88 GLY A CA 1
ATOM 733 C C . GLY A 1 88 ? 2.920 7.810 -5.782 1.00 95.06 88 GLY A C 1
ATOM 734 O O . GLY A 1 88 ? 1.787 8.264 -5.946 1.00 95.06 88 GLY A O 1
ATOM 735 N N . VAL A 1 89 ? 3.789 7.614 -6.766 1.00 94.94 89 VAL A N 1
ATOM 736 C CA . VAL A 1 89 ? 3.537 7.871 -8.186 1.00 94.94 89 VAL A CA 1
ATOM 737 C C . VAL A 1 89 ? 3.962 6.645 -8.985 1.00 94.94 89 VAL A C 1
ATOM 739 O O . VAL A 1 89 ? 4.935 5.975 -8.640 1.00 94.94 89 VAL A O 1
ATOM 742 N N . SER A 1 90 ? 3.229 6.355 -10.055 1.00 93.56 90 SER A N 1
ATOM 743 C CA . SER A 1 90 ? 3.563 5.295 -10.998 1.00 93.56 90 SER A CA 1
ATOM 744 C C . SER A 1 90 ? 3.358 5.739 -12.436 1.00 93.56 90 SER A C 1
ATOM 746 O O . SER A 1 90 ? 2.415 6.480 -12.707 1.00 93.56 90 SER A O 1
ATOM 748 N N . LEU A 1 91 ? 4.187 5.240 -13.353 1.00 90.81 91 LEU A N 1
ATOM 749 C CA . LEU A 1 91 ? 4.031 5.458 -14.791 1.00 90.81 91 LEU A CA 1
ATOM 750 C C . LEU A 1 91 ? 3.750 4.136 -15.512 1.00 90.81 91 LEU A C 1
ATOM 752 O O . LEU A 1 91 ? 4.420 3.138 -15.212 1.00 90.81 91 LEU A O 1
ATOM 756 N N . PRO A 1 92 ? 2.788 4.109 -16.451 1.00 89.38 92 PRO A N 1
ATOM 757 C CA . PRO A 1 92 ? 2.544 2.938 -17.275 1.00 89.38 92 PRO A CA 1
ATOM 758 C C . PRO A 1 92 ? 3.642 2.741 -18.329 1.00 89.38 92 PRO A C 1
ATOM 760 O O . PRO A 1 92 ? 4.412 3.655 -18.617 1.00 89.38 92 PRO A O 1
ATOM 763 N N . VAL A 1 93 ? 3.707 1.545 -18.920 1.00 80.69 93 VAL A N 1
ATOM 764 C CA . VAL A 1 93 ? 4.668 1.227 -20.000 1.00 80.69 93 VAL A CA 1
ATOM 765 C C . VAL A 1 93 ? 4.405 2.056 -21.271 1.00 80.69 93 VAL A C 1
ATOM 767 O O . VAL A 1 93 ? 5.347 2.391 -21.983 1.00 80.69 93 VAL A O 1
ATOM 770 N N . HIS A 1 94 ? 3.144 2.410 -21.547 1.00 75.38 94 HIS A N 1
ATOM 771 C CA . HIS A 1 94 ? 2.730 3.167 -22.734 1.00 75.38 94 HIS A CA 1
ATOM 772 C C . HIS A 1 94 ? 1.877 4.380 -22.320 1.00 75.38 94 HIS A C 1
ATOM 774 O O . HIS A 1 94 ? 1.010 4.234 -21.453 1.00 75.38 94 HIS A O 1
ATOM 780 N N . LEU A 1 95 ? 2.134 5.544 -22.931 1.00 54.62 95 LEU A N 1
ATOM 781 C CA . LEU A 1 95 ? 1.348 6.784 -22.819 1.00 54.62 95 LEU A CA 1
ATOM 782 C C . LEU A 1 95 ? 0.509 6.999 -24.079 1.00 54.62 95 LEU A C 1
ATOM 784 O O . LEU A 1 95 ? 1.055 6.748 -25.177 1.00 54.62 95 LEU A O 1
#

Sequence (95 aa):
DNFRSLTRDAGKLIHKDLPFETLHVEAKVAREMFQHNRYKLEMIERKASQNMEGIVMLHRTSFCFQYEITAAHNLQTNQSELIRRFQGVSLPVHL